Protein AF-A0AAD8EFZ3-F1 (afdb_monomer)

Secondary structure (DSSP, 8-state):
--SSSSSTTHHHHHHHHHHHTTGGGS----------------S-SS----------PPPP--HHHHHHHHHHHTTTT---STTPPP-SS---TT-TTPBTT--TT----HHHHHT-PBP-HHHHHHHHH-HHHHSTT---------SHHHHHHHHHHHHHHT-

InterPro domains:
  IPR002327 Cytochrome c, class IA/ IB [PR00604] (73-80)
  IPR002327 Cytochrome c, class IA/ IB [PR00604] (86-101)
  IPR002327 Cytochrome c, class IA/ IB [PR00604] (102-112)
  IPR002327 Cytochrome c, class IA/ IB [PR00604] (116-132)
  IPR002327 Cytochrome c, class IA/ IB [PR00604] (135-145)
  IPR002327 Cytochrome c, class IA/ IB [PR00604] (152-160)
  IPR002327 Cytochrome c, class IA/ IB [PTHR11961] (57-161)
  IPR009056 Cytochrome c-like domain [PF00034] (63-161)
  IPR009056 Cytochrome c-like domain [PS51007] (61-162)
  IPR036909 Cytochrome c-like domain superfamily [G3DSA:1.10.760.10] (49-161)
  IPR036909 Cytochrome c-like domain superfamily [SSF46626] (60-160)

Solvent-accessible surface area (backbone atoms only — not comparable to full-atom values): 10121 Å² total; per-residue (Å²): 143,82,88,80,75,75,71,69,63,63,62,58,58,63,56,55,63,60,56,68,70,64,69,78,74,80,80,84,81,93,80,81,90,79,88,81,92,74,89,84,94,81,84,85,83,79,82,79,71,78,79,72,80,69,74,86,62,80,60,88,41,48,37,72,60,7,45,55,48,38,58,77,74,39,45,85,30,35,33,35,52,79,92,40,62,62,56,89,34,55,37,36,39,57,39,70,74,34,49,43,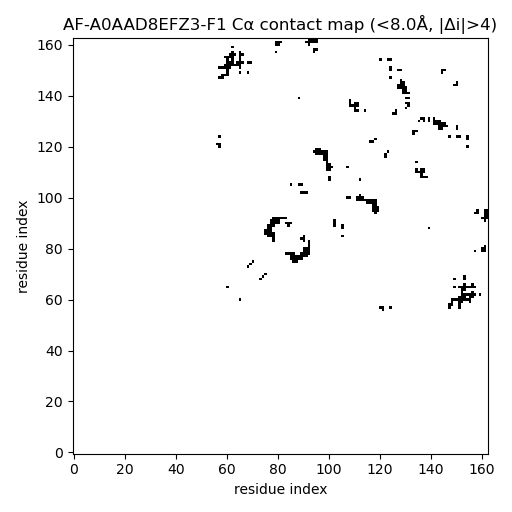60,62,55,84,96,52,92,63,46,69,40,37,44,66,66,63,46,59,34,42,76,65,54,47,49,58,31,46,38,31,41,51,79,68,33,60,70,49,84,72,90,55,84,46,43,83,50,68,61,62,39,21,8,34,47,42,21,48,68,62,54,13,99

Sequence (163 aa):
MEKSIHATSIMFSVYSEKRNLIESTKEFNWKNRRIGVILHIADVFVYGAAFSLTNMGVPDGDAEKGKKLFVQRCSQCHTVEAGGKHKTGPNLHGLIGRKTGQAAGFVYTDANKSKGITWNKDTLFIYLENPKKYIPGTKMIFAGLRKPQERADLIAYLEQATK

Structure (mmCIF, N/CA/C/O backbone):
data_AF-A0AAD8EFZ3-F1
#
_entry.id   AF-A0AAD8EFZ3-F1
#
loop_
_atom_site.group_PDB
_atom_site.id
_atom_site.type_symbol
_atom_site.label_atom_id
_atom_site.label_alt_id
_atom_site.label_comp_id
_atom_site.label_asym_id
_atom_site.label_entity_id
_atom_site.label_seq_id
_atom_site.pdbx_PDB_ins_code
_atom_site.Cartn_x
_atom_site.Cartn_y
_atom_site.Cartn_z
_atom_site.occupancy
_atom_site.B_iso_or_equiv
_atom_site.auth_seq_id
_atom_site.auth_comp_id
_atom_site.auth_asym_id
_atom_site.auth_atom_id
_atom_site.pdbx_PDB_model_num
ATOM 1 N N . MET A 1 1 ? -16.592 17.450 70.521 1.00 52.06 1 MET A N 1
ATOM 2 C CA . MET A 1 1 ? -15.362 16.844 69.965 1.00 52.06 1 MET A CA 1
ATOM 3 C C . MET A 1 1 ? -15.500 15.322 69.989 1.00 52.06 1 MET A C 1
ATOM 5 O O . MET A 1 1 ? -14.857 14.672 70.792 1.00 52.06 1 MET A O 1
ATOM 9 N N . GLU A 1 2 ? -16.373 14.746 69.152 1.00 48.53 2 GLU A N 1
ATOM 10 C CA . GLU A 1 2 ? -16.754 13.320 69.295 1.00 48.53 2 GLU A CA 1
ATOM 11 C C . GLU A 1 2 ? -16.949 12.566 67.967 1.00 48.53 2 GLU A C 1
ATOM 13 O O . GLU A 1 2 ? -17.288 11.390 67.958 1.00 48.53 2 GLU A O 1
ATOM 18 N N . LYS A 1 3 ? -16.700 13.205 66.815 1.00 49.53 3 LYS A N 1
ATOM 19 C CA . LYS A 1 3 ? -16.959 12.601 65.492 1.00 49.53 3 LYS A CA 1
ATOM 20 C C . LYS A 1 3 ? -15.709 12.135 64.735 1.00 49.53 3 LYS A C 1
ATOM 22 O O . LYS A 1 3 ? -15.796 11.885 63.542 1.00 49.53 3 LYS A O 1
ATOM 27 N N . SER A 1 4 ? -14.558 12.003 65.401 1.00 50.66 4 SER A N 1
ATOM 28 C CA . SER A 1 4 ? -13.289 11.677 64.721 1.00 50.66 4 SER A CA 1
ATOM 29 C C . SER A 1 4 ? -12.636 10.354 65.143 1.00 50.66 4 SER A C 1
ATOM 31 O O . SER A 1 4 ? -11.553 10.047 64.658 1.00 50.66 4 SER A O 1
ATOM 33 N N . ILE A 1 5 ? -13.275 9.557 66.010 1.00 51.22 5 ILE A N 1
ATOM 34 C CA . ILE A 1 5 ? -12.670 8.338 66.593 1.00 51.22 5 ILE A CA 1
ATOM 35 C C . ILE A 1 5 ? -13.220 7.026 65.995 1.00 51.22 5 ILE A C 1
ATOM 37 O O . ILE A 1 5 ? -12.712 5.953 66.292 1.00 51.22 5 ILE A O 1
ATOM 41 N N . HIS A 1 6 ? -14.232 7.086 65.120 1.00 49.62 6 HIS A N 1
ATOM 42 C CA . HIS A 1 6 ? -14.873 5.892 64.538 1.00 49.62 6 HIS A CA 1
ATOM 43 C C . HIS A 1 6 ? -14.287 5.434 63.188 1.00 49.62 6 HIS A C 1
ATOM 45 O O . HIS A 1 6 ? -14.580 4.329 62.740 1.00 49.62 6 HIS A O 1
ATOM 51 N N . ALA A 1 7 ? -13.438 6.237 62.538 1.00 50.66 7 ALA A N 1
ATOM 52 C CA . ALA A 1 7 ? -12.903 5.909 61.210 1.00 50.66 7 ALA A CA 1
ATOM 53 C C . ALA A 1 7 ? -11.650 5.006 61.240 1.00 50.66 7 ALA A C 1
ATOM 55 O O . ALA A 1 7 ? -11.304 4.395 60.232 1.00 50.66 7 ALA A O 1
ATOM 56 N N . THR A 1 8 ? -10.974 4.877 62.384 1.00 50.22 8 THR A N 1
ATOM 57 C CA . THR A 1 8 ? -9.701 4.142 62.510 1.00 50.22 8 THR A CA 1
ATOM 58 C C . THR A 1 8 ? -9.856 2.650 62.815 1.00 50.22 8 THR A C 1
ATOM 60 O O . THR A 1 8 ? -8.910 1.898 62.602 1.00 50.22 8 THR A O 1
ATOM 63 N N . SER A 1 9 ? -11.035 2.188 63.246 1.00 52.31 9 SER A N 1
ATOM 64 C CA . SER A 1 9 ? -11.263 0.769 63.586 1.00 52.31 9 SER A CA 1
ATOM 65 C C . SER A 1 9 ? -11.551 -0.111 62.355 1.00 52.31 9 SER A C 1
ATOM 67 O O . SER A 1 9 ? -11.127 -1.263 62.281 1.00 52.31 9 SER A O 1
ATOM 69 N N . ILE A 1 10 ? -12.186 0.447 61.316 1.00 54.53 10 ILE A N 1
ATOM 70 C CA . ILE A 1 10 ? -12.603 -0.317 60.123 1.00 54.53 10 ILE A CA 1
ATOM 71 C C . ILE A 1 10 ? -11.408 -0.650 59.205 1.00 54.53 10 ILE A C 1
ATOM 73 O O . ILE A 1 10 ? -11.379 -1.704 58.572 1.00 54.53 10 ILE A O 1
ATOM 77 N N . MET A 1 11 ? -10.364 0.186 59.189 1.00 54.66 11 MET A N 1
ATOM 78 C CA . MET A 1 11 ? -9.172 -0.044 58.356 1.00 54.66 11 MET A CA 1
ATOM 79 C C . MET A 1 11 ? -8.273 -1.186 58.859 1.00 54.66 11 MET A C 1
ATOM 81 O O . MET A 1 11 ? -7.529 -1.762 58.065 1.00 54.66 11 MET A O 1
ATOM 85 N N . PHE A 1 12 ? -8.351 -1.556 60.142 1.00 51.56 12 PHE A N 1
ATOM 86 C CA . PHE A 1 12 ? -7.516 -2.623 60.709 1.00 51.56 12 PHE A CA 1
ATOM 87 C C . PHE A 1 12 ? -8.058 -4.029 60.390 1.00 51.56 12 PHE A C 1
ATOM 89 O O . PHE A 1 12 ? -7.284 -4.966 60.203 1.00 51.56 12 PHE A O 1
ATOM 96 N N . SER A 1 13 ? -9.380 -4.171 60.231 1.00 51.38 13 SER A N 1
ATOM 97 C CA . SER A 1 13 ? -10.020 -5.449 59.880 1.00 51.38 13 SER A CA 1
ATOM 98 C C . SER A 1 13 ? -9.779 -5.841 58.414 1.00 51.38 13 SER A C 1
ATOM 100 O O . SER A 1 13 ? -9.414 -6.981 58.135 1.00 51.38 13 SER A O 1
ATOM 102 N N . VAL A 1 14 ? -9.834 -4.882 57.480 1.00 54.84 14 VAL A N 1
ATOM 103 C CA . VAL A 1 14 ? -9.613 -5.146 56.041 1.00 54.84 14 VAL A CA 1
ATOM 104 C C . VAL A 1 14 ? -8.147 -5.490 55.719 1.00 54.84 14 VAL A C 1
ATOM 106 O O . VAL A 1 14 ? -7.870 -6.216 54.762 1.00 54.84 14 VAL A O 1
ATOM 109 N N . TYR A 1 15 ? -7.187 -5.005 56.515 1.00 44.06 15 TYR A N 1
ATOM 110 C CA . TYR A 1 15 ? -5.758 -5.277 56.297 1.00 44.06 15 TYR A CA 1
ATOM 111 C C . TYR A 1 15 ? -5.325 -6.676 56.780 1.00 44.06 15 TYR A C 1
ATOM 113 O O . TYR A 1 15 ? -4.371 -7.244 56.248 1.00 44.06 15 TYR A O 1
ATOM 121 N N . SER A 1 16 ? -6.039 -7.254 57.752 1.00 50.00 16 SER A N 1
ATOM 122 C CA . SER A 1 16 ? -5.773 -8.604 58.271 1.00 50.00 16 SER A CA 1
ATOM 123 C C . SER A 1 16 ? -6.179 -9.697 57.270 1.00 50.00 16 SER A C 1
ATOM 125 O O . SER A 1 16 ? -5.400 -10.609 56.994 1.00 50.00 16 SER A O 1
ATOM 127 N N . GLU A 1 17 ? -7.338 -9.543 56.619 1.00 46.38 17 GLU A N 1
ATOM 128 C CA . GLU A 1 17 ? -7.866 -10.499 55.630 1.00 46.38 17 GLU A CA 1
ATOM 129 C C . GLU A 1 17 ? -6.943 -10.645 54.400 1.00 46.38 17 GLU A C 1
ATOM 131 O O . GLU A 1 17 ? -6.728 -11.740 53.881 1.00 46.38 17 GLU A O 1
ATOM 136 N N . LYS A 1 18 ? -6.326 -9.540 53.949 1.00 50.44 18 LYS A N 1
ATOM 137 C CA . LYS A 1 18 ? -5.457 -9.536 52.758 1.00 50.44 18 LYS A CA 1
ATOM 138 C C . LYS A 1 18 ? -4.074 -10.150 52.984 1.00 50.44 18 LYS A C 1
ATOM 140 O O . LYS A 1 18 ? -3.430 -10.519 52.003 1.00 50.44 18 LYS A O 1
ATOM 145 N N . ARG A 1 19 ? -3.606 -10.291 54.232 1.00 49.53 19 ARG A N 1
ATOM 146 C CA . 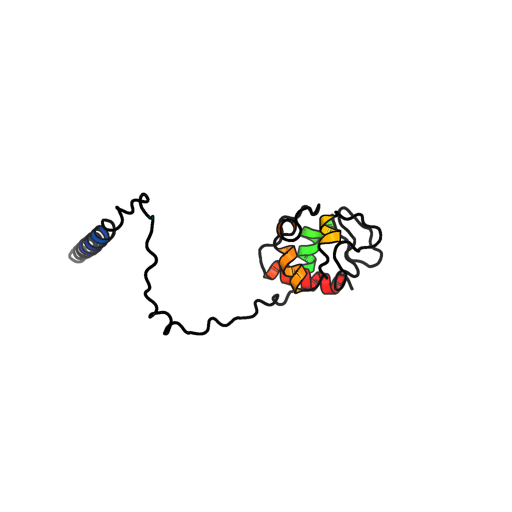ARG A 1 19 ? -2.324 -10.965 54.512 1.00 49.53 19 ARG A CA 1
ATOM 147 C C . ARG A 1 19 ? -2.421 -12.489 54.459 1.00 49.53 19 ARG A C 1
ATOM 149 O O . ARG A 1 19 ? -1.455 -13.114 54.037 1.00 49.53 19 ARG A O 1
ATOM 156 N N . ASN A 1 20 ? -3.584 -13.071 54.751 1.00 47.22 20 ASN A N 1
ATOM 157 C CA . ASN A 1 20 ? -3.770 -14.527 54.693 1.00 47.22 20 ASN A CA 1
ATOM 158 C C . ASN A 1 20 ? -3.835 -15.089 53.259 1.00 47.22 20 ASN A C 1
ATOM 160 O O . ASN A 1 20 ? -3.570 -16.268 53.052 1.00 47.22 20 ASN A O 1
ATOM 164 N N . LEU A 1 21 ? -4.120 -14.258 52.251 1.00 47.47 21 LEU A N 1
ATOM 165 C CA . LEU A 1 21 ? -4.163 -14.685 50.843 1.00 47.47 21 LEU A CA 1
ATOM 166 C C . LEU A 1 21 ? -2.799 -14.631 50.128 1.00 47.47 21 LEU A C 1
ATOM 168 O O . LEU A 1 21 ? -2.655 -15.204 49.053 1.00 47.47 21 LEU A O 1
ATOM 172 N N . ILE A 1 22 ? -1.793 -13.962 50.703 1.00 49.28 22 ILE A N 1
ATOM 173 C CA . ILE A 1 22 ? -0.469 -13.783 50.071 1.00 49.28 22 ILE A CA 1
ATOM 174 C C . ILE A 1 22 ? 0.523 -14.886 50.492 1.00 49.28 22 ILE A C 1
ATOM 176 O O . ILE A 1 22 ? 1.519 -15.117 49.804 1.00 49.28 22 ILE A O 1
ATOM 180 N N . GLU A 1 23 ? 0.249 -15.628 51.569 1.00 46.16 23 GLU A N 1
ATOM 181 C CA . GLU A 1 23 ? 1.121 -16.728 52.013 1.00 46.16 23 GLU A CA 1
ATOM 182 C C . GLU A 1 23 ? 0.833 -18.084 51.346 1.00 46.16 23 GLU A C 1
ATOM 184 O O . GLU A 1 23 ? 1.673 -18.976 51.426 1.00 46.16 23 GLU A O 1
ATOM 189 N N . SER A 1 24 ? -0.262 -18.249 50.589 1.00 46.66 24 SER A N 1
ATOM 190 C CA . SER A 1 24 ? -0.586 -19.546 49.962 1.00 46.66 24 SER A CA 1
ATOM 191 C C . SER A 1 24 ? 0.054 -19.791 48.582 1.00 46.66 24 SER A C 1
ATOM 193 O O . SER A 1 24 ? -0.170 -20.849 47.994 1.00 46.66 24 SER A O 1
ATOM 195 N N . THR A 1 25 ? 0.839 -18.857 48.031 1.00 49.19 25 THR A N 1
ATOM 196 C CA . THR A 1 25 ? 1.406 -18.984 46.668 1.00 49.19 25 THR A CA 1
ATOM 197 C C . THR A 1 25 ? 2.933 -19.081 46.622 1.00 49.19 25 THR A C 1
ATOM 199 O O . THR A 1 25 ? 3.528 -18.843 45.572 1.00 49.19 25 THR A O 1
ATOM 202 N N . LYS A 1 26 ? 3.599 -19.415 47.736 1.00 50.25 26 LYS A N 1
ATOM 203 C CA . LYS A 1 26 ? 5.072 -19.434 47.818 1.00 50.25 26 LYS A CA 1
ATOM 204 C C . LYS A 1 26 ? 5.757 -20.793 47.686 1.00 50.25 26 LYS A C 1
ATOM 206 O O . LYS A 1 26 ? 6.952 -20.848 47.928 1.00 50.25 26 LYS A O 1
ATOM 211 N N . GLU A 1 27 ? 5.098 -21.840 47.193 1.00 49.50 27 GLU A N 1
ATOM 212 C CA . GLU A 1 27 ? 5.810 -23.060 46.778 1.00 49.50 27 GLU A CA 1
ATOM 213 C C . GLU A 1 27 ? 5.279 -23.627 45.457 1.00 49.50 27 GLU A C 1
ATOM 215 O O . GLU A 1 27 ? 4.473 -24.551 45.422 1.00 49.50 27 GLU A O 1
ATOM 220 N N . PHE A 1 28 ? 5.768 -23.094 44.334 1.00 43.34 28 PHE A N 1
ATOM 221 C CA . PHE A 1 28 ? 5.685 -23.783 43.045 1.00 43.34 28 PHE A CA 1
ATOM 222 C C . PHE A 1 28 ? 7.099 -24.108 42.554 1.00 43.34 28 PHE A C 1
ATOM 224 O O . PHE A 1 28 ? 7.744 -23.343 41.839 1.00 43.34 28 PHE A O 1
ATOM 231 N N . ASN A 1 29 ? 7.602 -25.251 43.020 1.00 45.78 29 ASN A N 1
ATOM 232 C CA . ASN A 1 29 ? 8.909 -25.808 42.693 1.00 45.78 29 ASN A CA 1
ATOM 233 C C . ASN A 1 29 ? 8.856 -26.530 41.329 1.00 45.78 29 ASN A C 1
ATOM 235 O O . ASN A 1 29 ? 8.140 -27.514 41.150 1.00 45.78 29 ASN A O 1
ATOM 239 N N . TRP A 1 30 ? 9.622 -26.037 40.354 1.00 48.53 30 TRP A N 1
ATOM 240 C CA . TRP A 1 30 ? 9.581 -26.441 38.941 1.00 48.53 30 TRP A CA 1
ATOM 241 C C . TRP A 1 30 ? 10.483 -27.648 38.600 1.00 48.53 30 TRP A C 1
ATOM 243 O O . TRP A 1 30 ? 11.066 -27.693 37.519 1.00 48.53 30 TRP A O 1
ATOM 253 N N . LYS A 1 31 ? 10.665 -28.619 39.511 1.00 46.47 31 LYS A N 1
ATOM 254 C CA . LYS A 1 31 ? 11.690 -29.674 39.338 1.00 46.47 31 LYS A CA 1
ATOM 255 C C . LYS A 1 31 ? 11.246 -31.100 39.023 1.00 46.47 31 LYS A C 1
ATOM 257 O O . LYS A 1 31 ? 12.133 -31.896 38.767 1.00 46.47 31 LYS A O 1
ATOM 262 N N . ASN A 1 32 ? 9.963 -31.455 38.937 1.00 51.28 32 ASN A N 1
ATOM 263 C CA . ASN A 1 32 ? 9.590 -32.829 38.549 1.00 51.28 32 ASN A CA 1
ATOM 264 C C . ASN A 1 32 ? 8.236 -32.908 37.827 1.00 51.28 32 ASN A C 1
ATOM 266 O O . ASN A 1 32 ? 7.194 -33.022 38.464 1.00 51.28 32 ASN A O 1
ATOM 270 N N . ARG A 1 33 ? 8.244 -32.938 36.488 1.00 48.16 33 ARG A N 1
ATOM 271 C CA . ARG A 1 33 ? 7.149 -33.534 35.699 1.00 48.16 33 ARG A CA 1
ATOM 272 C C . ARG A 1 33 ? 7.718 -34.397 34.582 1.00 48.16 33 ARG A C 1
ATOM 274 O O . ARG A 1 33 ? 7.857 -33.980 33.437 1.00 48.16 33 ARG A O 1
ATOM 281 N N . ARG A 1 34 ? 8.034 -35.635 34.951 1.00 51.91 34 ARG A N 1
ATOM 282 C CA . ARG A 1 34 ? 7.989 -36.784 34.052 1.00 51.91 34 ARG A CA 1
ATOM 283 C C . ARG A 1 34 ? 6.709 -37.554 34.379 1.00 51.91 34 ARG A C 1
ATOM 285 O O . ARG A 1 34 ? 6.505 -37.890 35.536 1.00 51.91 34 ARG A O 1
ATOM 292 N N . ILE A 1 35 ? 5.947 -37.862 33.326 1.00 50.56 35 ILE A N 1
ATOM 293 C CA . ILE A 1 35 ? 4.940 -38.932 33.231 1.00 50.56 35 ILE A CA 1
ATOM 294 C C . ILE A 1 35 ? 3.606 -38.653 33.948 1.00 50.56 35 ILE A C 1
AT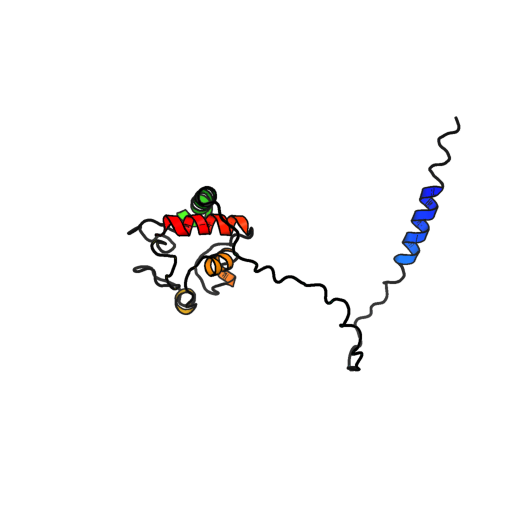OM 296 O O . ILE A 1 35 ? 3.563 -38.394 35.143 1.00 50.56 35 ILE A O 1
ATOM 300 N N . GLY A 1 36 ? 2.500 -38.766 33.200 1.00 37.62 36 GLY A N 1
ATOM 301 C CA . GLY A 1 36 ? 1.155 -38.850 33.777 1.00 37.62 36 GLY A CA 1
ATOM 302 C C . GLY A 1 36 ? 0.037 -38.282 32.906 1.00 37.62 36 GLY A C 1
ATOM 303 O O . GLY A 1 36 ? -0.615 -37.324 33.300 1.00 37.62 36 GLY A O 1
ATOM 304 N N . VAL A 1 37 ? -0.189 -38.866 31.727 1.00 50.56 37 VAL A N 1
ATOM 305 C CA . VAL A 1 37 ? -1.468 -38.753 31.007 1.00 50.56 37 VAL A CA 1
ATOM 306 C C . VAL A 1 37 ? -2.465 -39.660 31.722 1.00 50.56 37 VAL A C 1
ATOM 308 O O . VAL A 1 37 ? -2.315 -40.871 31.621 1.00 50.56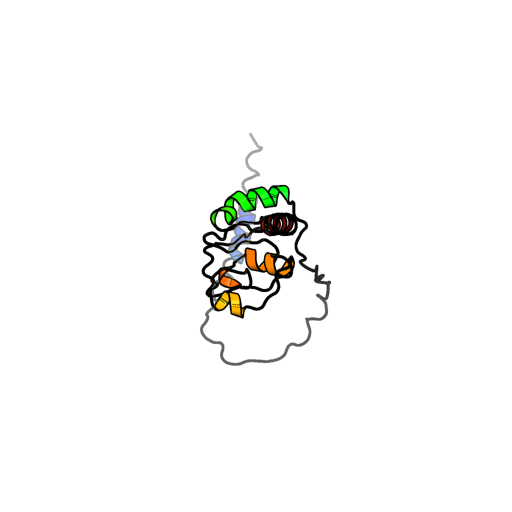 37 VAL A O 1
ATOM 311 N N . ILE A 1 38 ? -3.466 -39.109 32.415 1.00 51.91 38 ILE A N 1
ATOM 312 C CA . ILE A 1 38 ? -4.703 -39.829 32.759 1.00 51.91 38 ILE A CA 1
ATOM 313 C C . ILE A 1 38 ? -5.879 -38.853 32.643 1.00 51.91 38 ILE A C 1
ATOM 315 O O . ILE A 1 38 ? -5.965 -37.865 33.366 1.00 51.91 38 ILE A O 1
ATOM 319 N N . LEU A 1 39 ? -6.736 -39.165 31.667 1.00 47.53 39 LEU A N 1
ATOM 320 C CA . LEU A 1 39 ? -8.150 -38.828 31.517 1.00 47.53 39 LEU A CA 1
ATOM 321 C C . LEU A 1 39 ? -8.792 -38.070 32.686 1.00 47.53 39 LEU A C 1
ATOM 323 O O . LEU A 1 39 ? -8.896 -38.644 33.760 1.00 47.53 39 LEU A O 1
ATOM 327 N N . HIS A 1 40 ? -9.374 -36.899 32.409 1.00 41.16 40 HIS A N 1
ATOM 328 C CA . HIS A 1 40 ? -10.718 -36.515 32.872 1.00 41.16 40 HIS A CA 1
ATOM 329 C C . HIS A 1 40 ? -11.417 -35.799 31.704 1.00 41.16 40 HIS A C 1
ATOM 331 O O . HIS A 1 40 ? -11.225 -34.616 31.441 1.00 41.16 40 HIS A O 1
ATOM 337 N N . ILE A 1 41 ? -12.166 -36.589 30.940 1.00 57.06 41 ILE A N 1
ATOM 338 C CA . ILE A 1 41 ? -13.016 -36.197 29.814 1.00 57.06 41 ILE A CA 1
ATOM 339 C C . ILE A 1 41 ? -14.449 -36.004 30.315 1.00 57.06 41 ILE A C 1
ATOM 341 O O . ILE A 1 41 ? -15.294 -36.846 30.054 1.00 57.06 41 ILE A O 1
ATOM 345 N N . ALA A 1 42 ? -14.732 -34.943 31.065 1.00 46.22 42 ALA A N 1
ATOM 346 C CA . ALA A 1 42 ? -16.110 -34.514 31.334 1.00 46.22 42 ALA A CA 1
ATOM 347 C C . ALA A 1 42 ? -16.114 -33.170 32.071 1.00 46.22 42 ALA A C 1
ATOM 349 O O . ALA A 1 42 ? -16.353 -33.167 33.260 1.00 46.22 42 ALA A O 1
ATOM 350 N N . ASP A 1 43 ? -15.805 -32.060 31.388 1.00 48.34 43 ASP A N 1
ATOM 351 C CA . ASP A 1 43 ? -16.153 -30.689 31.839 1.00 48.34 43 ASP A CA 1
ATOM 352 C C . ASP A 1 43 ? -16.038 -29.643 30.700 1.00 48.34 43 ASP A C 1
ATOM 354 O O . ASP A 1 43 ? -15.836 -28.452 30.920 1.00 48.34 43 ASP A O 1
ATOM 358 N N . VAL A 1 44 ? -16.182 -30.064 29.435 1.00 50.09 44 VAL A N 1
ATOM 359 C CA . VAL A 1 44 ? -16.127 -29.166 28.253 1.00 50.09 44 VAL A CA 1
ATOM 360 C C . VAL A 1 44 ? -17.517 -28.968 27.620 1.00 50.09 44 VAL A C 1
ATOM 362 O O . VAL A 1 44 ? -17.637 -28.521 26.488 1.00 50.09 44 VAL A O 1
ATOM 365 N N . PHE A 1 45 ? -18.603 -29.276 28.338 1.00 52.75 45 PHE A N 1
ATOM 366 C CA . PHE A 1 45 ? -19.959 -29.276 27.764 1.00 52.75 45 PHE A CA 1
ATOM 367 C C . PHE A 1 45 ? -20.888 -28.123 28.190 1.00 52.75 45 PHE A C 1
ATOM 369 O O . PHE A 1 45 ? -22.046 -28.131 27.789 1.00 52.75 45 PHE A O 1
ATOM 376 N N . VAL A 1 46 ? -20.425 -27.100 28.929 1.00 50.25 46 VAL A N 1
ATOM 377 C CA . VAL A 1 46 ? -21.313 -25.990 29.378 1.00 50.25 46 VAL A CA 1
ATOM 378 C C . VAL A 1 46 ? -20.776 -24.566 29.124 1.00 50.25 46 VAL A C 1
ATOM 380 O O . VAL A 1 46 ? -21.518 -23.602 29.265 1.00 50.25 46 VAL A O 1
ATOM 383 N N . TYR A 1 47 ? -19.561 -24.385 28.591 1.00 55.72 47 TYR A N 1
ATOM 384 C CA . TYR A 1 47 ? -19.104 -23.079 28.062 1.00 55.72 47 TYR A CA 1
ATOM 385 C C . TYR A 1 47 ? -19.260 -22.976 26.534 1.00 55.72 47 TYR A C 1
ATOM 387 O O . TYR A 1 47 ? -18.410 -22.440 25.831 1.00 55.72 47 TYR A O 1
ATOM 395 N N . GLY A 1 48 ? -20.374 -23.490 26.008 1.00 51.34 48 GLY A N 1
ATOM 396 C CA . GLY A 1 48 ? -20.789 -23.370 24.605 1.00 51.34 48 GLY A CA 1
ATOM 397 C C . GLY A 1 48 ? -21.485 -22.043 24.280 1.00 51.34 48 GLY A C 1
ATOM 398 O O . GLY A 1 48 ? -22.413 -22.022 23.477 1.00 51.34 48 GLY A O 1
ATOM 399 N N . ALA A 1 49 ? -21.081 -20.937 24.909 1.00 54.50 49 ALA A N 1
ATOM 400 C CA . ALA A 1 49 ? -21.561 -19.611 24.542 1.00 54.50 49 ALA A CA 1
ATOM 401 C C . ALA A 1 49 ? -20.703 -19.085 23.388 1.00 54.50 49 ALA A C 1
ATOM 403 O O . ALA A 1 49 ? -19.613 -18.564 23.604 1.00 54.50 49 ALA A O 1
ATOM 404 N N . ALA A 1 50 ? -21.202 -19.303 22.169 1.00 58.78 50 ALA A N 1
ATOM 405 C CA . ALA A 1 50 ? -20.952 -18.525 20.960 1.00 58.78 50 ALA A CA 1
ATOM 406 C C . ALA A 1 50 ? -19.797 -17.509 21.063 1.00 58.78 50 ALA A C 1
ATOM 408 O O . ALA A 1 50 ? -20.013 -16.307 21.233 1.00 58.78 50 ALA A O 1
ATOM 409 N N . PHE A 1 51 ? -18.558 -17.977 20.884 1.00 56.09 51 PHE A N 1
ATOM 410 C CA . PHE A 1 51 ? -17.506 -17.102 20.384 1.00 56.09 51 PHE A CA 1
ATOM 411 C C . PHE A 1 51 ? -17.884 -16.815 18.931 1.00 56.09 51 PHE A C 1
ATOM 413 O O . PHE A 1 51 ? -17.513 -17.561 18.025 1.00 56.09 51 PHE A O 1
ATOM 420 N N . SER A 1 52 ? -18.744 -15.811 18.726 1.00 50.53 52 SER A N 1
ATOM 421 C CA . SER A 1 52 ? -19.054 -15.297 17.400 1.00 50.53 52 SER A CA 1
ATOM 422 C C . SER A 1 52 ? -17.728 -15.078 16.692 1.00 50.53 52 SER A C 1
ATOM 424 O O . SER A 1 52 ? -16.937 -14.225 17.095 1.00 50.53 52 SER A O 1
ATOM 426 N N . LEU A 1 53 ? -17.487 -15.867 15.646 1.00 55.69 53 LEU A N 1
ATOM 427 C CA . LEU A 1 53 ? -16.516 -15.569 14.607 1.00 55.69 53 LEU A CA 1
ATOM 428 C C . LEU A 1 53 ? -17.014 -14.295 13.915 1.00 55.69 53 LEU A C 1
ATOM 430 O O . LEU A 1 53 ? -17.558 -14.341 12.814 1.00 55.69 53 LEU A O 1
ATOM 434 N N . THR A 1 54 ? -16.905 -13.144 14.581 1.00 55.41 54 THR A N 1
ATOM 435 C CA . THR A 1 54 ? -16.954 -11.866 13.893 1.00 55.41 54 THR A CA 1
ATOM 436 C C . THR A 1 54 ? -15.770 -11.904 12.951 1.00 55.41 54 THR A C 1
ATOM 438 O O . THR A 1 54 ? -14.610 -11.840 13.353 1.00 55.41 54 THR A O 1
ATOM 441 N N . ASN A 1 55 ? -16.084 -12.129 11.680 1.00 56.84 55 ASN A N 1
ATOM 442 C CA . ASN A 1 55 ? -15.177 -11.952 10.571 1.00 56.84 55 ASN A CA 1
ATOM 443 C C . ASN A 1 55 ? -14.470 -10.610 10.814 1.00 56.84 55 ASN A C 1
ATOM 445 O O . ASN A 1 55 ? -15.118 -9.565 10.736 1.00 56.84 55 ASN A O 1
ATOM 449 N N . MET A 1 56 ? -13.191 -10.630 11.214 1.00 61.03 56 MET A N 1
ATOM 450 C CA . MET A 1 56 ? -12.373 -9.424 11.380 1.00 61.03 56 MET A CA 1
ATOM 451 C C . MET A 1 56 ? -12.078 -8.876 9.983 1.00 61.03 56 MET A C 1
ATOM 453 O O . MET A 1 56 ? -10.953 -8.938 9.494 1.00 61.03 56 MET A O 1
ATOM 457 N N . GLY A 1 57 ? -13.127 -8.422 9.302 1.00 79.50 57 GLY A N 1
ATOM 458 C CA . GLY A 1 57 ? -13.031 -7.754 8.024 1.00 79.50 57 GLY A CA 1
ATOM 459 C C . GLY A 1 57 ? -12.247 -6.464 8.195 1.00 79.50 57 GLY A C 1
ATOM 460 O O . GLY A 1 57 ? -12.210 -5.868 9.276 1.00 79.50 57 GLY A O 1
ATOM 461 N N . VAL A 1 58 ? -11.599 -6.032 7.119 1.00 88.69 58 VAL A N 1
ATOM 462 C CA . VAL A 1 58 ? -10.926 -4.736 7.106 1.00 88.69 58 VAL A CA 1
ATOM 463 C C . VAL A 1 58 ? -11.971 -3.649 7.377 1.00 88.69 58 VAL A C 1
ATOM 465 O O . VAL A 1 58 ? -12.921 -3.561 6.588 1.00 88.69 58 VAL A O 1
ATOM 468 N N . PRO A 1 59 ? -11.803 -2.825 8.433 1.00 93.56 59 PRO A N 1
ATOM 469 C CA . PRO A 1 59 ? -12.716 -1.728 8.730 1.00 93.56 59 PRO A CA 1
ATOM 470 C C . PRO A 1 59 ? -12.906 -0.806 7.525 1.00 93.56 59 PRO A C 1
ATOM 472 O O . PRO A 1 59 ? -12.076 -0.768 6.608 1.00 93.56 59 PRO A O 1
ATOM 475 N N . ASP A 1 60 ? -13.986 -0.038 7.529 1.00 94.69 60 ASP A N 1
ATOM 476 C CA . ASP A 1 60 ? -14.147 1.022 6.542 1.00 94.69 60 ASP A CA 1
ATOM 477 C C . ASP A 1 60 ? -13.124 2.131 6.793 1.00 94.69 60 ASP A C 1
ATOM 479 O O . ASP A 1 60 ? -12.820 2.485 7.936 1.00 94.69 60 ASP A O 1
ATOM 483 N N . GLY A 1 61 ? -12.540 2.626 5.705 1.00 97.19 61 GLY A N 1
ATOM 484 C CA . GLY A 1 61 ? -11.467 3.610 5.730 1.00 97.19 61 GLY A CA 1
ATOM 485 C C . GLY A 1 61 ? -11.913 4.969 5.206 1.00 97.19 61 GLY A C 1
ATOM 486 O O . GLY A 1 61 ? -12.761 5.066 4.321 1.00 97.19 61 GLY A O 1
ATOM 487 N N . ASP A 1 62 ? -11.289 6.019 5.722 1.00 98.12 62 ASP A N 1
ATOM 488 C CA . ASP A 1 62 ? -11.419 7.397 5.252 1.00 98.12 62 ASP A CA 1
ATOM 489 C C . ASP A 1 62 ? -10.254 7.731 4.304 1.00 98.12 62 ASP A C 1
ATOM 491 O O . ASP A 1 62 ? -9.096 7.841 4.722 1.00 98.12 62 ASP A O 1
ATOM 495 N N . ALA A 1 63 ? -10.554 7.899 3.014 1.00 98.06 63 ALA A N 1
ATOM 496 C CA . ALA A 1 63 ? -9.543 8.144 1.988 1.00 98.06 63 ALA A CA 1
ATOM 497 C C . ALA A 1 63 ? -8.812 9.491 2.152 1.00 98.06 63 ALA A C 1
ATOM 499 O O . ALA A 1 63 ? -7.638 9.592 1.792 1.00 98.06 63 ALA A O 1
ATOM 500 N N . GLU A 1 64 ? -9.436 10.513 2.745 1.00 98.19 64 GLU A N 1
ATOM 501 C CA . GLU A 1 64 ? -8.780 11.806 2.979 1.00 98.19 64 GLU A CA 1
ATOM 502 C C . GLU A 1 64 ? -7.762 11.714 4.122 1.00 98.19 64 GLU A C 1
ATOM 504 O O . GLU A 1 64 ? -6.653 12.261 4.041 1.00 98.19 64 GLU A O 1
ATOM 509 N N . LYS A 1 65 ? -8.083 10.956 5.178 1.00 98.44 65 LYS A N 1
ATOM 510 C CA . LYS A 1 65 ? -7.095 10.594 6.212 1.00 98.44 65 LYS A CA 1
ATOM 511 C C . LYS A 1 65 ? -6.005 9.691 5.640 1.00 98.44 65 LYS A C 1
ATOM 513 O O . LYS A 1 65 ? -4.821 9.926 5.902 1.00 98.44 65 LYS A O 1
ATOM 518 N N . GLY A 1 66 ? -6.384 8.729 4.803 1.00 98.50 66 GLY A N 1
ATOM 519 C CA . GLY A 1 66 ? -5.469 7.841 4.091 1.00 98.50 66 GLY A CA 1
ATOM 520 C C . GLY A 1 66 ? -4.456 8.588 3.232 1.00 98.50 66 GLY A C 1
ATOM 521 O O . GLY A 1 66 ? -3.262 8.295 3.289 1.00 98.50 66 GLY A O 1
ATOM 522 N N . LYS A 1 67 ? -4.900 9.620 2.511 1.00 98.56 67 LYS A N 1
ATOM 523 C CA . LYS A 1 67 ? -4.043 10.500 1.707 1.00 98.56 67 LYS A CA 1
ATOM 524 C C . LYS A 1 67 ? -2.996 11.206 2.562 1.00 98.56 67 LYS A C 1
ATOM 526 O O . LYS A 1 67 ? -1.812 11.194 2.223 1.00 98.56 67 LYS A O 1
ATOM 531 N N . LYS A 1 68 ? -3.401 11.783 3.699 1.00 98.44 68 LYS A N 1
ATOM 532 C CA . LYS A 1 68 ? -2.463 12.416 4.648 1.00 98.44 68 LYS A CA 1
ATOM 533 C C . LYS A 1 68 ? -1.430 11.406 5.147 1.00 98.44 68 LY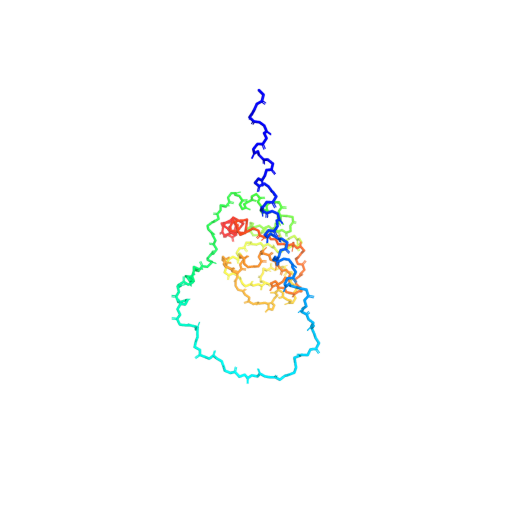S A C 1
ATOM 535 O O . LYS A 1 68 ? -0.237 11.711 5.181 1.00 98.44 68 LYS A O 1
ATOM 540 N N . LEU A 1 69 ? -1.871 10.192 5.472 1.00 98.31 69 LEU A N 1
ATOM 541 C CA . LEU A 1 69 ? -0.987 9.126 5.930 1.00 98.31 69 LEU A CA 1
ATOM 542 C C . LEU A 1 69 ? -0.019 8.663 4.831 1.00 98.31 69 LEU A C 1
ATOM 544 O O . LEU A 1 69 ? 1.170 8.490 5.100 1.00 98.31 69 LEU A O 1
ATOM 548 N N . PHE A 1 70 ? -0.488 8.540 3.588 1.00 98.56 70 PHE A N 1
ATOM 549 C CA . PHE A 1 70 ? 0.355 8.223 2.437 1.00 98.56 70 PHE A CA 1
ATOM 550 C C . PHE A 1 70 ? 1.447 9.276 2.241 1.00 98.56 70 PHE A C 1
ATOM 552 O O . PHE A 1 70 ? 2.619 8.924 2.091 1.00 98.56 70 PHE A O 1
ATOM 559 N N . VAL A 1 71 ? 1.097 10.565 2.298 1.00 98.06 71 VAL A N 1
ATOM 560 C CA . VAL A 1 71 ? 2.076 11.656 2.185 1.00 98.06 71 VAL A CA 1
ATOM 561 C C . VAL A 1 71 ? 3.151 11.523 3.263 1.00 98.06 71 VAL A C 1
ATOM 563 O O . VAL A 1 71 ? 4.338 11.562 2.947 1.00 98.06 71 VAL A O 1
ATOM 566 N N . GLN A 1 72 ? 2.753 11.267 4.508 1.00 97.81 72 GLN A N 1
ATOM 567 C CA . GLN A 1 72 ? 3.675 11.182 5.642 1.00 97.81 72 GLN A CA 1
ATOM 568 C C . GLN A 1 72 ? 4.545 9.919 5.651 1.00 97.81 72 GLN A C 1
ATOM 570 O O . GLN A 1 72 ? 5.665 9.954 6.156 1.00 97.81 72 GLN A O 1
ATOM 575 N N . ARG A 1 73 ? 4.027 8.782 5.171 1.00 97.75 73 ARG A N 1
ATOM 576 C CA . ARG A 1 73 ? 4.643 7.461 5.406 1.00 97.75 73 ARG A CA 1
ATOM 577 C C . ARG A 1 73 ? 5.122 6.748 4.147 1.00 97.75 73 ARG A C 1
ATOM 579 O O . ARG A 1 73 ? 5.967 5.863 4.252 1.00 97.75 73 ARG A O 1
ATOM 586 N N . CYS A 1 74 ? 4.593 7.101 2.978 1.00 98.00 74 CYS A N 1
ATOM 587 C CA . CYS A 1 74 ? 4.755 6.315 1.753 1.00 98.00 74 CYS A CA 1
ATOM 588 C C . CYS A 1 74 ? 5.287 7.148 0.580 1.00 98.00 74 CYS A C 1
ATOM 590 O O . CYS A 1 74 ? 6.054 6.633 -0.235 1.00 98.00 74 CYS A O 1
ATOM 592 N N . SER A 1 75 ? 4.925 8.432 0.501 1.00 97.50 75 SER A N 1
ATOM 593 C CA . SER A 1 75 ? 5.191 9.276 -0.673 1.00 97.50 75 SER A CA 1
ATOM 594 C C . SER A 1 75 ? 6.676 9.508 -0.966 1.00 97.50 75 SER A C 1
ATOM 596 O O . SER A 1 75 ? 7.052 9.735 -2.118 1.00 97.50 75 SER A O 1
ATOM 598 N N . GLN A 1 76 ? 7.542 9.390 0.045 1.00 97.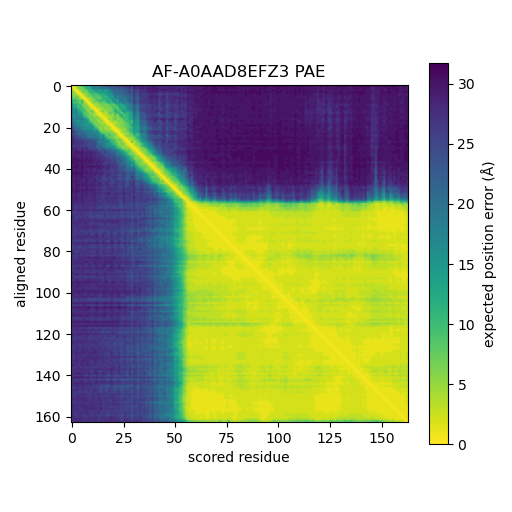31 76 GLN A N 1
ATOM 599 C CA . GLN A 1 76 ? 8.993 9.456 -0.134 1.00 97.31 76 GLN A CA 1
ATOM 600 C C . GLN A 1 76 ? 9.508 8.333 -1.048 1.00 97.31 76 GLN A C 1
ATOM 602 O O . GLN A 1 76 ? 10.425 8.545 -1.839 1.00 97.31 76 GLN A O 1
ATOM 607 N N . CYS A 1 77 ? 8.891 7.153 -0.973 1.00 98.19 77 CYS A N 1
ATOM 608 C CA . CYS A 1 77 ? 9.333 5.953 -1.681 1.00 98.19 77 CYS A CA 1
ATOM 609 C C . CYS A 1 77 ? 8.417 5.567 -2.844 1.00 98.19 77 CYS A C 1
ATOM 611 O O . CYS A 1 77 ? 8.844 4.800 -3.700 1.00 98.19 77 CYS A O 1
ATOM 613 N N . HIS A 1 78 ? 7.187 6.073 -2.891 1.00 98.44 78 HIS A N 1
ATOM 614 C CA . HIS A 1 78 ? 6.183 5.638 -3.857 1.00 98.44 78 HIS A CA 1
ATOM 615 C C . HIS A 1 78 ? 5.498 6.808 -4.562 1.00 98.44 78 HIS A C 1
ATOM 617 O O . HIS A 1 78 ? 5.353 7.904 -4.020 1.00 98.44 78 HIS A O 1
ATOM 623 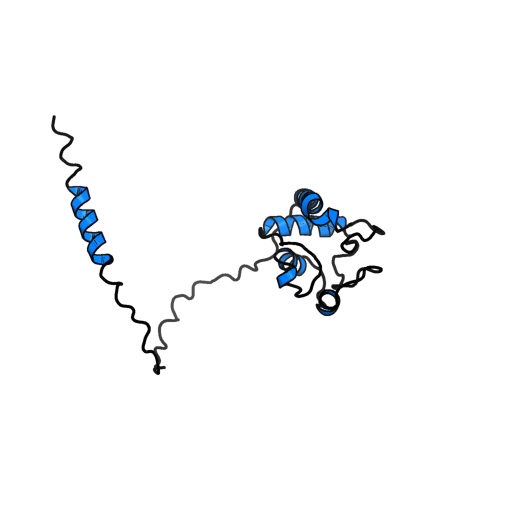N N . THR A 1 79 ? 5.053 6.535 -5.782 1.00 98.06 79 THR A N 1
ATOM 624 C CA . THR A 1 79 ? 4.122 7.354 -6.566 1.00 98.06 79 THR A CA 1
ATOM 625 C C . THR A 1 79 ? 2.873 6.519 -6.851 1.00 98.06 79 THR A C 1
ATOM 627 O O . THR A 1 79 ? 2.953 5.290 -6.826 1.00 98.06 79 THR A O 1
ATOM 630 N N . VAL A 1 80 ? 1.728 7.166 -7.077 1.00 98.00 80 VAL A N 1
ATOM 631 C CA . VAL A 1 80 ? 0.434 6.489 -7.317 1.00 98.00 80 VAL A CA 1
ATOM 632 C C . VAL A 1 80 ? -0.145 6.771 -8.702 1.00 98.00 80 VAL A C 1
ATOM 634 O O . VAL A 1 80 ? -0.873 5.938 -9.220 1.00 98.00 80 VAL A O 1
ATOM 637 N N . GLU A 1 81 ? 0.256 7.881 -9.325 1.00 96.31 81 GLU A N 1
ATOM 638 C CA . GLU A 1 81 ? -0.232 8.299 -10.641 1.00 96.31 81 GLU A CA 1
ATOM 639 C C . GLU A 1 81 ? 0.179 7.336 -11.763 1.00 96.31 81 GLU A C 1
ATOM 641 O O . GLU A 1 81 ? 1.284 6.769 -11.746 1.00 96.31 81 GLU A O 1
ATOM 646 N N . ALA A 1 82 ? -0.683 7.222 -12.775 1.00 95.56 82 ALA A N 1
ATOM 647 C CA . ALA A 1 82 ? -0.406 6.489 -14.004 1.00 95.56 82 ALA A CA 1
ATOM 648 C C . ALA A 1 82 ? 0.854 7.029 -14.699 1.00 95.56 82 ALA A C 1
ATOM 650 O O . ALA A 1 82 ? 1.041 8.236 -14.843 1.00 95.56 82 ALA A O 1
ATOM 651 N N . GLY A 1 83 ? 1.760 6.131 -15.097 1.00 93.38 83 GLY A N 1
ATOM 652 C CA . GLY A 1 83 ? 3.053 6.512 -15.683 1.00 93.38 83 GLY A CA 1
ATOM 653 C C . GLY A 1 83 ? 4.015 7.211 -14.709 1.00 93.38 83 GLY A C 1
ATOM 654 O O . GLY A 1 83 ? 5.067 7.702 -15.120 1.00 93.38 83 GLY A O 1
ATOM 655 N N . GLY A 1 84 ? 3.687 7.260 -13.414 1.00 95.00 84 GLY A N 1
ATOM 656 C CA . GLY A 1 84 ? 4.538 7.856 -12.396 1.00 95.00 84 GLY A CA 1
ATOM 657 C C . GLY A 1 84 ? 5.881 7.133 -12.257 1.00 95.00 84 GLY A C 1
ATOM 658 O O . GLY A 1 84 ? 5.983 5.909 -12.342 1.00 95.00 84 GLY A O 1
ATOM 659 N N . LYS A 1 85 ? 6.938 7.903 -11.982 1.00 96.25 85 LYS A N 1
ATOM 660 C CA . LYS A 1 85 ? 8.292 7.361 -11.806 1.00 96.25 85 LYS A CA 1
ATOM 661 C C . LYS A 1 85 ? 8.368 6.429 -10.598 1.00 96.25 85 LYS A C 1
ATOM 663 O O . LYS A 1 85 ? 7.795 6.713 -9.542 1.00 96.25 85 LYS A O 1
ATOM 668 N N . HIS A 1 86 ? 9.154 5.365 -10.722 1.00 97.31 86 HIS A N 1
ATOM 669 C CA . HIS A 1 86 ? 9.655 4.644 -9.556 1.00 97.31 86 HIS A CA 1
ATOM 670 C C . HIS A 1 86 ? 10.584 5.551 -8.741 1.00 97.31 86 HIS A C 1
ATOM 672 O O . HIS A 1 86 ? 11.319 6.364 -9.305 1.00 97.31 86 HIS A O 1
ATOM 678 N N . LYS A 1 87 ? 10.547 5.416 -7.415 1.00 96.56 87 LYS A N 1
ATOM 679 C CA . LYS A 1 87 ? 11.516 6.051 -6.511 1.00 96.56 87 LYS A CA 1
ATOM 680 C C . LYS A 1 87 ? 12.331 4.935 -5.852 1.00 96.56 87 LYS A C 1
ATOM 682 O O . LYS A 1 87 ? 12.699 3.966 -6.508 1.00 96.56 87 LYS A O 1
ATOM 687 N N . THR A 1 88 ? 12.575 5.027 -4.546 1.00 96.81 88 THR A N 1
ATOM 688 C CA . THR A 1 88 ? 13.131 3.919 -3.756 1.00 96.81 88 THR A CA 1
ATOM 689 C C . THR A 1 88 ? 12.230 2.678 -3.788 1.00 96.81 88 THR A C 1
ATOM 691 O O . THR A 1 88 ? 12.724 1.557 -3.717 1.00 96.81 88 THR A O 1
ATOM 694 N N . GLY A 1 89 ? 10.914 2.871 -3.897 1.00 97.50 89 GLY A N 1
ATOM 695 C CA . GLY A 1 89 ? 9.925 1.824 -4.125 1.00 97.50 89 GLY A CA 1
ATOM 696 C C . GLY A 1 89 ? 9.267 1.928 -5.510 1.00 97.50 89 GLY A C 1
ATOM 697 O O . GLY A 1 89 ? 9.421 2.936 -6.213 1.00 97.50 89 GLY A O 1
ATOM 698 N N . PRO A 1 90 ? 8.516 0.890 -5.916 1.00 98.06 90 PRO A N 1
ATOM 699 C CA . PRO A 1 90 ? 7.796 0.872 -7.184 1.00 98.06 90 PRO A CA 1
ATOM 700 C C . PRO A 1 90 ? 6.692 1.930 -7.242 1.00 98.06 90 PRO A C 1
ATOM 702 O O . PRO A 1 90 ? 6.156 2.363 -6.220 1.00 98.06 90 PRO A O 1
ATOM 705 N N . ASN A 1 91 ? 6.295 2.278 -8.463 1.00 98.19 91 ASN A N 1
ATOM 706 C CA . ASN A 1 91 ? 5.042 2.988 -8.693 1.00 98.19 91 ASN A CA 1
ATOM 707 C C . ASN A 1 91 ? 3.864 2.050 -8.368 1.00 98.19 91 ASN A C 1
ATOM 709 O O . ASN A 1 91 ? 3.900 0.844 -8.647 1.00 98.19 91 ASN A O 1
ATOM 713 N N . LEU A 1 92 ? 2.850 2.610 -7.717 1.00 98.19 92 LEU A N 1
ATOM 714 C CA . LEU A 1 92 ? 1.713 1.870 -7.193 1.00 98.19 92 LEU A CA 1
ATOM 715 C C . LEU A 1 92 ? 0.483 1.945 -8.096 1.00 98.19 92 LEU A C 1
ATOM 717 O O . LEU A 1 92 ? -0.505 1.327 -7.746 1.00 98.19 92 LEU A O 1
ATOM 721 N N . HIS A 1 93 ? 0.514 2.614 -9.247 1.00 97.94 93 HIS A N 1
ATOM 722 C CA . HIS A 1 93 ? -0.605 2.567 -10.189 1.00 97.94 93 HIS A CA 1
ATOM 723 C C . HIS A 1 93 ? -0.904 1.115 -10.605 1.00 97.94 93 HIS A C 1
ATOM 725 O O . HIS A 1 93 ? 0.019 0.306 -10.795 1.00 97.94 93 HIS A O 1
ATOM 731 N N . GLY A 1 94 ? -2.189 0.772 -10.686 1.00 96.44 94 GLY A N 1
ATOM 732 C CA . GLY A 1 94 ? -2.684 -0.585 -10.894 1.00 96.44 94 GLY A CA 1
ATOM 733 C C . GLY A 1 94 ? -2.286 -1.552 -9.775 1.00 96.44 94 GLY A C 1
ATOM 734 O O . GLY A 1 94 ? -1.922 -2.693 -10.062 1.00 96.44 94 GLY A O 1
ATOM 735 N N . LEU A 1 95 ? -2.238 -1.105 -8.511 1.00 97.25 95 LEU A N 1
ATOM 736 C CA . LEU A 1 95 ? -1.830 -1.962 -7.390 1.00 97.25 95 LEU A CA 1
ATOM 737 C C . LEU A 1 95 ? -2.861 -3.057 -7.114 1.00 97.25 95 LEU A C 1
ATOM 739 O O . LEU A 1 95 ? -2.484 -4.219 -6.976 1.00 97.25 95 LEU A O 1
ATOM 743 N N . ILE A 1 96 ? -4.136 -2.687 -7.007 1.00 96.94 96 ILE A N 1
ATOM 744 C CA . ILE A 1 96 ? -5.214 -3.615 -6.656 1.00 96.94 96 ILE A CA 1
ATOM 745 C C . ILE A 1 96 ? -5.422 -4.620 -7.796 1.00 96.94 96 ILE A C 1
ATOM 747 O O . ILE A 1 96 ? -5.529 -4.245 -8.958 1.00 96.94 96 ILE A O 1
ATOM 751 N N . GLY A 1 97 ? -5.445 -5.910 -7.465 1.00 96.06 97 GLY A N 1
ATOM 752 C CA . GLY A 1 97 ? -5.538 -7.021 -8.416 1.00 96.06 97 GLY A CA 1
ATOM 753 C C . GLY A 1 97 ? -4.199 -7.468 -9.017 1.00 96.06 97 GLY A C 1
ATOM 754 O O . GLY A 1 97 ? -4.127 -8.548 -9.603 1.00 96.06 97 GLY A O 1
ATOM 755 N N . ARG A 1 98 ? -3.112 -6.705 -8.840 1.00 96.81 98 ARG A N 1
ATOM 756 C CA . ARG A 1 98 ? -1.773 -7.086 -9.318 1.00 96.81 98 ARG A CA 1
ATOM 757 C C . ARG A 1 98 ? -1.079 -8.021 -8.328 1.00 96.81 98 ARG A C 1
ATOM 759 O O . ARG A 1 98 ? -1.213 -7.860 -7.113 1.00 96.81 98 ARG A O 1
ATOM 766 N N . LYS A 1 99 ? -0.287 -8.980 -8.824 1.00 97.06 99 LYS A N 1
ATOM 767 C CA . LYS A 1 99 ? 0.534 -9.831 -7.948 1.00 97.06 99 LYS A CA 1
ATOM 768 C C . LYS A 1 99 ? 1.775 -9.094 -7.441 1.00 97.06 99 LYS A C 1
ATOM 770 O O . LYS A 1 99 ? 2.246 -8.121 -8.037 1.00 97.06 99 LYS A O 1
ATOM 775 N N . THR A 1 100 ? 2.332 -9.567 -6.332 1.00 96.31 100 THR A N 1
ATOM 776 C CA . THR A 1 100 ? 3.600 -9.053 -5.795 1.00 96.31 100 THR A CA 1
ATOM 777 C C . THR A 1 100 ? 4.726 -9.106 -6.822 1.00 96.31 100 THR A C 1
ATOM 779 O O . THR A 1 100 ? 4.845 -10.057 -7.590 1.00 96.31 100 THR A O 1
ATOM 782 N N . GLY A 1 101 ? 5.583 -8.085 -6.821 1.00 95.44 101 GLY A N 1
ATOM 783 C CA . GLY A 1 101 ? 6.782 -8.077 -7.654 1.00 95.44 101 GLY A CA 1
ATOM 784 C C . GLY A 1 101 ? 6.571 -7.829 -9.151 1.00 95.44 101 GLY A C 1
ATOM 785 O O . GLY A 1 101 ? 7.469 -8.149 -9.922 1.00 95.44 101 GLY A O 1
ATOM 786 N N . GLN A 1 102 ? 5.421 -7.286 -9.574 1.00 95.75 102 GLN A N 1
ATOM 787 C CA . GLN A 1 102 ? 5.057 -7.178 -11.000 1.00 95.75 102 GLN A CA 1
ATOM 788 C C . GLN A 1 102 ? 4.938 -5.750 -11.560 1.00 95.75 102 GLN A C 1
ATOM 790 O O . GLN A 1 102 ? 4.507 -5.587 -12.698 1.00 95.75 102 GLN A O 1
ATOM 795 N N . ALA A 1 103 ? 5.291 -4.698 -10.811 1.00 95.19 103 ALA A N 1
ATOM 796 C CA . ALA A 1 103 ? 5.320 -3.360 -11.421 1.00 95.19 103 ALA A CA 1
ATOM 797 C C . ALA A 1 103 ? 6.398 -3.312 -12.517 1.00 95.19 103 ALA A C 1
ATOM 799 O O . ALA A 1 103 ? 7.575 -3.546 -12.230 1.00 95.19 103 ALA A O 1
ATOM 800 N N . ALA A 1 104 ? 5.990 -3.026 -13.753 1.00 93.31 104 ALA A N 1
ATOM 801 C CA . ALA A 1 104 ? 6.882 -2.999 -14.905 1.00 93.31 104 ALA A CA 1
ATOM 802 C C . ALA A 1 104 ? 8.004 -1.974 -14.704 1.00 93.31 104 ALA A C 1
ATOM 804 O O . ALA A 1 104 ? 7.734 -0.854 -14.287 1.00 93.31 104 ALA A O 1
ATOM 805 N N . GLY A 1 105 ? 9.248 -2.359 -15.000 1.00 94.50 105 GLY A N 1
ATOM 806 C CA . GLY A 1 105 ? 10.416 -1.479 -14.882 1.00 94.50 105 GLY A CA 1
ATOM 807 C C . GLY A 1 105 ? 11.035 -1.377 -13.481 1.00 94.50 105 GLY A C 1
ATOM 808 O O . GLY A 1 105 ? 12.113 -0.799 -13.351 1.00 94.50 105 GLY A O 1
ATOM 809 N N . PHE A 1 106 ? 10.429 -1.960 -12.438 1.00 97.19 106 PHE A N 1
ATOM 810 C CA . PHE A 1 106 ? 10.999 -1.953 -11.086 1.00 97.19 106 PHE A CA 1
ATOM 811 C C . PHE A 1 106 ? 11.739 -3.255 -10.753 1.00 97.19 106 PHE A C 1
ATOM 813 O O . PHE A 1 106 ? 11.244 -4.355 -10.998 1.00 97.19 106 PHE A O 1
ATOM 820 N N . VAL A 1 107 ? 12.907 -3.141 -10.115 1.00 96.31 107 VAL A N 1
ATOM 821 C CA . VAL A 1 107 ? 13.705 -4.298 -9.682 1.00 96.31 107 VAL A CA 1
ATOM 822 C C . VAL A 1 107 ? 13.297 -4.727 -8.272 1.00 96.31 107 VAL A C 1
ATOM 824 O O . VAL A 1 107 ? 13.605 -4.067 -7.281 1.00 96.31 107 VAL A O 1
ATOM 827 N N . TYR A 1 108 ? 12.622 -5.869 -8.174 1.00 96.94 108 TYR A N 1
ATOM 828 C CA . TYR A 1 108 ? 12.171 -6.441 -6.904 1.00 96.94 108 TYR A CA 1
ATOM 829 C C . TYR A 1 108 ? 13.168 -7.432 -6.298 1.00 96.94 108 TYR A C 1
ATOM 831 O O . TYR A 1 108 ? 13.944 -8.074 -7.005 1.00 96.94 108 TYR A O 1
ATOM 839 N N . THR A 1 109 ? 13.091 -7.625 -4.977 1.00 96.06 109 THR A N 1
ATOM 840 C CA . THR A 1 109 ? 13.756 -8.758 -4.321 1.00 96.06 109 THR A CA 1
ATOM 841 C C . THR A 1 109 ? 13.103 -10.077 -4.714 1.00 96.06 109 THR A C 1
ATOM 843 O O . THR A 1 109 ? 11.902 -10.125 -4.997 1.00 96.06 109 THR A O 1
ATOM 846 N N . ASP A 1 110 ? 13.871 -11.166 -4.663 1.00 96.44 110 ASP A N 1
ATOM 847 C CA . ASP A 1 110 ? 13.344 -12.507 -4.937 1.00 96.44 110 ASP A CA 1
ATOM 848 C C . ASP A 1 110 ? 12.205 -12.874 -3.989 1.00 96.44 110 ASP A C 1
ATOM 850 O O . ASP A 1 110 ? 11.201 -13.410 -4.438 1.00 96.44 110 ASP A O 1
ATOM 854 N N . ALA A 1 111 ? 12.291 -12.456 -2.723 1.00 96.06 111 ALA A N 1
ATOM 855 C CA . ALA A 1 111 ? 11.218 -12.617 -1.747 1.00 96.06 111 ALA A CA 1
ATOM 856 C C . ALA A 1 111 ? 9.892 -11.957 -2.168 1.00 96.06 111 ALA A C 1
ATOM 858 O O . ALA A 1 111 ? 8.821 -12.516 -1.950 1.00 96.06 111 ALA A O 1
ATOM 859 N N . ASN A 1 112 ? 9.939 -10.758 -2.760 1.00 95.56 112 ASN A N 1
ATOM 860 C CA . ASN A 1 112 ? 8.721 -10.073 -3.195 1.00 95.56 112 ASN A CA 1
ATOM 861 C C . ASN A 1 112 ? 8.142 -10.742 -4.452 1.00 95.56 112 ASN A C 1
ATOM 863 O O . ASN A 1 112 ? 6.938 -10.962 -4.529 1.00 95.56 112 ASN A O 1
ATOM 867 N N . LYS A 1 113 ? 9.000 -11.151 -5.396 1.00 95.44 113 LYS A N 1
ATOM 868 C CA . LYS A 1 113 ? 8.576 -11.899 -6.592 1.00 95.44 113 LYS A CA 1
ATOM 869 C C . LYS A 1 113 ? 7.965 -13.261 -6.232 1.00 95.44 113 LYS A C 1
ATOM 871 O O . LYS A 1 113 ? 6.933 -13.625 -6.785 1.00 95.44 113 LYS A O 1
ATOM 876 N N . SER A 1 114 ? 8.562 -13.994 -5.291 1.00 95.81 114 SER A N 1
ATOM 877 C CA . SER A 1 114 ? 8.148 -15.360 -4.940 1.00 95.81 114 SER A CA 1
ATOM 878 C C . SER A 1 114 ? 6.917 -15.437 -4.039 1.00 95.81 114 SER A C 1
ATOM 880 O O . SER A 1 114 ? 6.237 -16.460 -4.047 1.00 95.81 114 SER A O 1
ATOM 882 N N . LYS A 1 115 ? 6.591 -14.374 -3.285 1.00 95.88 115 LYS A N 1
ATOM 883 C CA . LYS A 1 115 ? 5.432 -14.365 -2.373 1.00 95.88 115 LYS A CA 1
ATOM 884 C C . LYS A 1 115 ? 4.116 -14.694 -3.090 1.00 95.88 115 LYS A C 1
ATOM 886 O O . LYS A 1 115 ? 3.241 -15.298 -2.478 1.00 95.88 115 LYS A O 1
ATOM 891 N N . GLY A 1 116 ? 3.976 -14.292 -4.355 1.00 93.38 116 GLY A N 1
ATOM 892 C CA . GLY A 1 116 ? 2.898 -14.717 -5.253 1.00 93.38 116 GLY A CA 1
ATOM 893 C C . GLY A 1 116 ? 1.477 -14.303 -4.853 1.00 93.38 116 GLY A C 1
ATOM 894 O O . GLY A 1 116 ? 0.524 -14.777 -5.470 1.00 93.38 116 GLY A O 1
ATOM 895 N N . ILE A 1 117 ? 1.308 -13.436 -3.848 1.00 96.25 117 ILE A N 1
ATOM 896 C CA . ILE A 1 117 ? -0.018 -12.970 -3.428 1.00 96.25 117 ILE A CA 1
ATOM 897 C C . ILE A 1 117 ? -0.555 -11.922 -4.402 1.00 96.25 117 ILE A C 1
ATOM 899 O O . ILE A 1 117 ? 0.209 -11.202 -5.048 1.00 96.25 117 ILE A O 1
ATOM 903 N N . THR A 1 118 ? -1.877 -11.817 -4.468 1.00 97.69 118 THR A N 1
ATOM 904 C CA . THR A 1 118 ? -2.566 -10.749 -5.197 1.00 97.69 118 THR A CA 1
ATOM 905 C C . THR A 1 118 ? -2.911 -9.636 -4.225 1.00 97.69 118 THR A C 1
ATOM 907 O O . THR A 1 118 ? -3.477 -9.916 -3.171 1.00 97.69 118 THR A O 1
ATOM 910 N N . TRP A 1 119 ? -2.585 -8.392 -4.568 1.00 97.81 119 TRP A N 1
ATOM 911 C CA . TRP A 1 119 ? -2.925 -7.248 -3.732 1.00 97.81 119 TRP A CA 1
ATOM 912 C C . TRP A 1 119 ? -4.423 -6.956 -3.786 1.00 97.81 119 TRP A C 1
ATOM 914 O O . TRP A 1 119 ? -4.995 -6.720 -4.845 1.00 97.81 119 TRP A O 1
ATOM 924 N N . ASN A 1 120 ? -5.055 -6.960 -2.624 1.00 96.62 120 ASN A N 1
ATOM 925 C CA . ASN A 1 120 ? -6.449 -6.599 -2.389 1.00 96.62 120 ASN A CA 1
ATOM 926 C C . ASN A 1 120 ? -6.569 -5.988 -0.982 1.00 96.62 120 ASN A C 1
ATOM 928 O O . ASN A 1 120 ? -5.565 -5.899 -0.267 1.00 96.62 120 ASN A O 1
ATOM 932 N N . LYS A 1 121 ? -7.781 -5.584 -0.581 1.00 96.00 121 LYS A N 1
ATOM 933 C CA . LYS A 1 121 ? -8.043 -4.967 0.729 1.00 96.00 121 LYS A CA 1
ATOM 934 C C . LYS A 1 121 ? -7.448 -5.789 1.885 1.00 96.00 121 LYS A C 1
ATOM 936 O O . LYS A 1 121 ? -6.685 -5.257 2.689 1.00 96.00 121 LYS A O 1
ATOM 941 N N . ASP A 1 122 ? -7.704 -7.095 1.917 1.00 96.25 122 ASP A N 1
ATOM 942 C CA . ASP A 1 122 ? -7.307 -7.977 3.025 1.00 96.25 122 ASP A CA 1
ATOM 943 C C . ASP A 1 122 ? -5.795 -8.230 3.078 1.00 96.25 122 ASP A C 1
ATOM 945 O O . ASP A 1 122 ? -5.155 -8.119 4.127 1.00 96.25 122 ASP A O 1
ATOM 949 N N . THR A 1 123 ? -5.186 -8.536 1.932 1.00 97.31 123 THR A N 1
ATOM 950 C CA . THR A 1 123 ? -3.740 -8.798 1.852 1.00 97.31 123 THR A CA 1
ATOM 951 C C . THR A 1 123 ? -2.926 -7.547 2.154 1.00 97.31 123 THR A C 1
ATOM 953 O O . THR A 1 123 ? -1.915 -7.641 2.855 1.00 97.31 123 THR A O 1
ATOM 956 N N . LEU A 1 124 ? -3.376 -6.371 1.699 1.00 97.81 124 LEU A N 1
A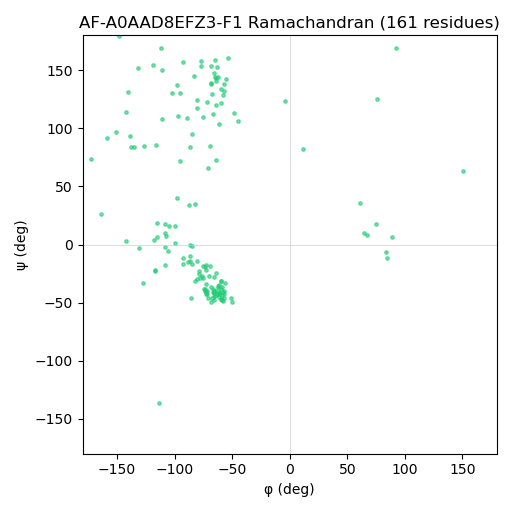TOM 957 C CA . LEU A 1 124 ? -2.756 -5.095 2.053 1.00 97.81 124 LEU A CA 1
ATOM 958 C C . LEU A 1 124 ? -2.911 -4.800 3.543 1.00 97.81 124 LEU A C 1
ATOM 960 O O . LEU A 1 124 ? -1.950 -4.357 4.170 1.00 97.81 124 LEU A O 1
ATOM 964 N N . PHE A 1 125 ? -4.070 -5.088 4.131 1.00 97.94 125 PHE A N 1
ATOM 965 C CA . PHE A 1 125 ? -4.304 -4.857 5.553 1.00 97.94 125 PHE A CA 1
ATOM 966 C C . PHE A 1 125 ? -3.358 -5.661 6.444 1.00 97.94 125 PHE A C 1
ATOM 968 O O . PHE A 1 125 ? -2.797 -5.116 7.395 1.00 97.94 125 PHE A O 1
ATOM 975 N N . ILE A 1 126 ? -3.107 -6.926 6.105 1.00 97.31 126 ILE A N 1
ATOM 976 C CA . ILE A 1 126 ? -2.147 -7.757 6.844 1.00 97.31 126 ILE A CA 1
ATOM 977 C C . ILE A 1 126 ? -0.707 -7.308 6.546 1.00 97.31 126 ILE A C 1
ATOM 979 O O . ILE A 1 126 ? 0.119 -7.193 7.452 1.00 97.31 126 ILE A O 1
ATOM 983 N N . TYR A 1 127 ? -0.389 -7.017 5.282 1.00 98.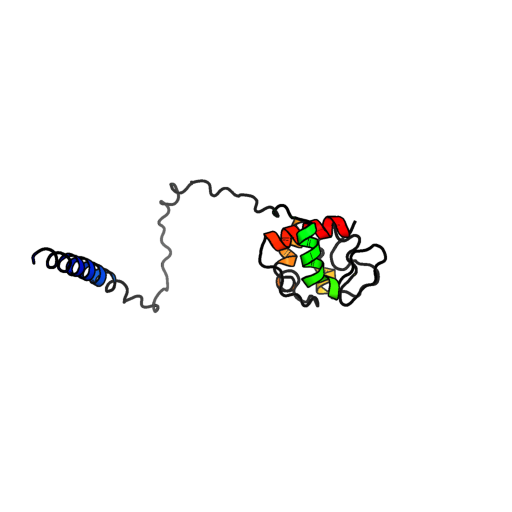00 127 TYR A N 1
ATOM 984 C CA . TYR A 1 127 ? 0.954 -6.603 4.871 1.00 98.00 127 TYR A CA 1
ATOM 985 C C . TYR A 1 127 ? 1.408 -5.302 5.540 1.00 98.00 127 TYR A C 1
ATOM 987 O O . TYR A 1 127 ? 2.538 -5.217 6.030 1.00 98.00 127 TYR A O 1
ATOM 995 N N . LEU A 1 128 ? 0.530 -4.298 5.580 1.00 98.12 128 LEU A N 1
ATOM 996 C CA . LEU A 1 128 ? 0.834 -2.970 6.110 1.00 98.12 128 LEU A CA 1
ATOM 997 C C . LEU A 1 128 ? 1.041 -2.970 7.624 1.00 98.12 128 LEU A C 1
ATOM 999 O O . LEU A 1 128 ? 1.666 -2.043 8.134 1.00 98.12 128 LEU A O 1
ATOM 1003 N N . GLU A 1 129 ? 0.579 -3.991 8.349 1.00 98.12 129 GLU A N 1
ATOM 1004 C CA . GLU A 1 129 ? 0.865 -4.132 9.777 1.00 98.12 129 GLU A CA 1
ATOM 1005 C C . GLU A 1 129 ? 2.352 -4.370 10.046 1.00 98.12 129 GLU A C 1
ATOM 1007 O O . GLU A 1 129 ? 2.923 -3.761 10.952 1.00 98.12 129 GLU A O 1
ATOM 1012 N N . ASN A 1 130 ? 2.982 -5.246 9.259 1.00 97.75 130 ASN A N 1
ATOM 1013 C CA . ASN A 1 130 ? 4.407 -5.540 9.366 1.00 97.75 130 ASN A CA 1
ATOM 1014 C C . ASN A 1 130 ? 4.949 -6.149 8.055 1.00 97.75 130 ASN A C 1
ATOM 1016 O O . ASN A 1 130 ? 4.971 -7.378 7.900 1.00 97.75 130 ASN A O 1
ATOM 1020 N N . PRO A 1 131 ? 5.464 -5.316 7.131 1.00 97.38 131 PRO A N 1
ATOM 1021 C CA . PRO A 1 131 ? 5.936 -5.783 5.829 1.00 97.38 131 PRO A CA 1
ATOM 1022 C C . PRO A 1 131 ? 7.064 -6.810 5.902 1.00 97.38 131 PRO A C 1
ATOM 1024 O O . PRO A 1 131 ? 7.083 -7.755 5.115 1.00 97.38 131 PRO A O 1
ATOM 1027 N N . LYS A 1 132 ? 7.997 -6.647 6.851 1.00 96.56 132 LYS A N 1
ATOM 1028 C CA . LYS A 1 132 ? 9.137 -7.562 7.020 1.00 96.56 132 LYS A CA 1
ATOM 1029 C C . LYS A 1 132 ? 8.698 -8.938 7.507 1.00 96.56 132 LYS A C 1
ATOM 1031 O O . LYS A 1 132 ? 9.273 -9.935 7.084 1.00 96.56 132 LYS A O 1
ATOM 1036 N N . LYS A 1 133 ? 7.683 -8.998 8.375 1.00 96.81 133 LYS A N 1
ATOM 1037 C CA . LYS A 1 133 ? 7.100 -10.266 8.834 1.00 96.81 133 LYS A CA 1
ATOM 1038 C C . LYS A 1 133 ? 6.283 -10.933 7.728 1.00 96.81 133 LYS A C 1
ATOM 1040 O O . LYS A 1 133 ? 6.343 -12.147 7.576 1.00 96.81 133 LYS A O 1
ATOM 1045 N N . TYR A 1 134 ? 5.531 -10.149 6.957 1.00 97.06 134 TYR A N 1
ATOM 1046 C CA . TYR A 1 134 ? 4.658 -10.685 5.915 1.00 97.06 134 TYR A CA 1
ATOM 1047 C C . TYR A 1 134 ? 5.428 -11.166 4.672 1.00 97.06 134 TYR A C 1
ATOM 1049 O O . TYR A 1 134 ? 5.089 -12.207 4.100 1.00 97.06 134 TYR A O 1
ATOM 1057 N N . ILE A 1 135 ? 6.487 -10.448 4.276 1.00 97.00 135 ILE A N 1
ATOM 1058 C CA . ILE A 1 135 ? 7.416 -10.825 3.196 1.00 97.00 135 ILE A CA 1
ATOM 1059 C C . ILE A 1 135 ? 8.856 -10.797 3.739 1.00 97.00 135 ILE A C 1
ATOM 1061 O O . ILE A 1 135 ? 9.561 -9.791 3.582 1.00 97.00 135 ILE A O 1
ATOM 1065 N N . PRO A 1 136 ? 9.319 -11.886 4.379 1.00 97.00 136 PRO A N 1
ATOM 1066 C CA . PRO A 1 136 ? 10.698 -11.993 4.847 1.00 97.00 136 PRO A CA 1
ATOM 1067 C C . PRO A 1 136 ? 11.689 -11.823 3.690 1.00 97.00 136 PRO A C 1
ATOM 1069 O O . PRO A 1 136 ? 11.552 -12.467 2.657 1.00 97.00 136 PRO A O 1
ATOM 1072 N N . GLY A 1 137 ? 12.673 -10.931 3.841 1.00 94.94 137 GLY A N 1
ATOM 1073 C CA . GLY A 1 137 ? 13.628 -10.595 2.773 1.00 94.94 137 GLY A CA 1
ATOM 1074 C C . GLY A 1 137 ? 13.188 -9.452 1.845 1.00 94.94 137 GLY A C 1
ATOM 1075 O O . GLY A 1 137 ? 13.864 -9.155 0.857 1.00 94.94 137 GLY A O 1
ATOM 1076 N N . THR A 1 138 ? 12.074 -8.771 2.140 1.00 96.06 138 THR A N 1
ATOM 1077 C CA . THR A 1 138 ? 11.747 -7.498 1.480 1.00 96.06 138 THR A CA 1
ATOM 1078 C C . THR A 1 138 ? 12.778 -6.411 1.807 1.00 96.06 138 THR A C 1
ATOM 1080 O O . THR A 1 138 ? 13.219 -6.277 2.949 1.00 96.06 138 THR A O 1
ATOM 1083 N N . LYS A 1 139 ? 13.128 -5.591 0.808 1.00 95.06 139 LYS A N 1
ATOM 1084 C CA . LYS A 1 139 ? 13.974 -4.393 0.976 1.00 95.06 139 LYS A CA 1
ATOM 1085 C C . LYS A 1 139 ? 13.183 -3.148 1.395 1.00 95.06 139 LYS A C 1
ATOM 1087 O O . LYS A 1 139 ? 13.778 -2.097 1.605 1.00 95.06 139 LYS A O 1
ATOM 1092 N N . MET A 1 140 ? 11.858 -3.243 1.536 1.00 96.50 140 MET A N 1
ATOM 1093 C CA . MET A 1 140 ? 11.046 -2.129 2.028 1.00 96.50 140 MET A CA 1
ATOM 1094 C C . MET A 1 140 ? 11.378 -1.837 3.498 1.00 96.50 140 MET A C 1
ATOM 1096 O O . MET A 1 140 ? 11.069 -2.628 4.393 1.00 96.50 140 MET A O 1
ATOM 1100 N N . ILE A 1 141 ? 11.986 -0.678 3.751 1.00 95.25 141 ILE A N 1
ATOM 1101 C CA . ILE A 1 141 ? 12.278 -0.197 5.103 1.00 95.25 141 ILE A CA 1
ATOM 1102 C C . ILE A 1 141 ? 11.047 0.549 5.620 1.00 95.25 141 ILE A C 1
ATOM 1104 O O . ILE A 1 141 ? 10.937 1.765 5.511 1.00 95.25 141 ILE A O 1
ATOM 1108 N N . PHE A 1 142 ? 10.097 -0.206 6.165 1.00 97.06 142 PHE A N 1
ATOM 1109 C CA . PHE A 1 142 ? 8.902 0.340 6.797 1.00 97.06 142 PHE A CA 1
ATOM 1110 C C . PHE A 1 142 ? 8.563 -0.460 8.053 1.00 97.06 142 PHE A C 1
ATOM 1112 O O . PHE A 1 142 ? 8.545 -1.690 8.023 1.00 97.06 142 PHE A O 1
ATOM 1119 N N . ALA A 1 143 ? 8.316 0.238 9.163 1.00 96.25 143 ALA A N 1
ATOM 1120 C CA . ALA A 1 143 ? 8.003 -0.392 10.447 1.00 96.25 143 ALA A CA 1
ATOM 1121 C C . ALA A 1 143 ? 6.592 -1.009 10.489 1.00 96.25 143 ALA A C 1
ATOM 1123 O O . ALA A 1 143 ? 6.326 -1.846 11.348 1.00 96.25 143 ALA A O 1
ATOM 1124 N N . GLY A 1 144 ? 5.718 -0.605 9.561 1.00 97.06 144 GLY A N 1
ATOM 1125 C CA . GLY A 1 144 ? 4.307 -0.967 9.546 1.00 97.06 144 GLY A CA 1
ATOM 1126 C C . GLY A 1 144 ? 3.414 0.041 10.277 1.00 97.06 144 GLY A C 1
ATOM 1127 O O . GLY A 1 144 ? 3.884 0.943 10.975 1.00 97.06 144 GLY A O 1
ATOM 1128 N N . LEU A 1 145 ? 2.107 -0.120 10.098 1.00 97.62 145 LEU A N 1
ATOM 1129 C CA . LEU A 1 145 ? 1.038 0.651 10.728 1.00 97.62 145 LEU A CA 1
ATOM 1130 C C . LEU A 1 145 ? 0.301 -0.264 11.701 1.00 97.62 145 LEU A C 1
ATOM 1132 O O . LEU A 1 145 ? -0.414 -1.171 11.284 1.00 97.62 145 LEU A O 1
ATOM 1136 N N . ARG A 1 146 ? 0.478 -0.056 13.008 1.00 96.31 146 ARG A N 1
ATOM 1137 C CA . ARG A 1 146 ? -0.096 -0.947 14.035 1.00 96.31 146 ARG A CA 1
ATOM 1138 C C . ARG A 1 146 ? -1.588 -0.734 14.256 1.00 96.31 146 ARG A C 1
ATOM 1140 O O . ARG A 1 146 ? -2.265 -1.656 14.692 1.00 96.31 146 ARG A O 1
ATOM 1147 N N . LYS A 1 147 ? -2.094 0.473 13.998 1.00 97.00 147 LYS A N 1
ATOM 1148 C CA . LYS A 1 147 ? -3.505 0.782 14.222 1.00 97.00 147 LYS A CA 1
ATOM 1149 C C . LYS A 1 147 ? -4.340 0.259 13.048 1.00 97.00 147 LYS A C 1
ATOM 1151 O O . LYS A 1 147 ? -4.089 0.682 11.920 1.00 97.00 147 LYS A O 1
ATOM 1156 N N . PRO A 1 148 ? -5.354 -0.589 13.300 1.00 96.94 148 PRO A N 1
ATOM 1157 C CA . PRO A 1 148 ? -6.270 -1.075 12.270 1.00 96.94 148 PRO A CA 1
ATOM 1158 C C . PRO A 1 148 ? -6.878 0.046 11.423 1.00 96.94 148 PRO A C 1
ATOM 1160 O O . PRO A 1 148 ? -6.843 -0.030 10.200 1.00 96.94 148 PRO A O 1
ATOM 1163 N N . GLN A 1 149 ? -7.350 1.124 12.059 1.00 97.88 149 GLN A N 1
ATOM 1164 C CA . GLN A 1 149 ? -7.988 2.230 11.343 1.00 97.88 149 GLN A CA 1
ATOM 1165 C C . GLN A 1 149 ? -7.024 2.960 10.399 1.00 97.88 149 GLN A C 1
ATOM 1167 O O . GLN A 1 149 ? -7.385 3.252 9.270 1.00 97.88 149 GLN A O 1
ATOM 1172 N N . GLU A 1 150 ? -5.769 3.184 10.806 1.00 98.12 150 GLU A N 1
ATOM 1173 C CA . GLU A 1 150 ? -4.766 3.822 9.937 1.00 98.12 150 GLU A CA 1
ATOM 1174 C C . GLU A 1 150 ? -4.484 2.974 8.686 1.00 98.12 150 GLU A C 1
ATOM 1176 O O . GLU A 1 150 ? -4.279 3.511 7.598 1.00 98.12 150 GLU A O 1
ATOM 1181 N N . ARG A 1 151 ? -4.501 1.640 8.821 1.00 98.44 151 ARG A N 1
ATOM 1182 C CA . ARG A 1 151 ? -4.384 0.731 7.673 1.00 98.44 151 ARG A CA 1
ATOM 1183 C C . ARG A 1 151 ? -5.609 0.813 6.769 1.00 98.44 151 ARG A C 1
ATOM 1185 O O . ARG A 1 151 ? -5.435 0.909 5.561 1.00 98.44 151 ARG A O 1
ATOM 1192 N N . ALA A 1 152 ? -6.810 0.788 7.343 1.00 98.31 152 ALA A N 1
ATOM 1193 C CA . ALA A 1 152 ? -8.059 0.900 6.593 1.00 98.31 152 ALA A CA 1
ATOM 1194 C C . ALA A 1 152 ? -8.128 2.218 5.804 1.00 98.31 152 ALA A C 1
ATOM 1196 O O . ALA A 1 152 ? -8.364 2.192 4.599 1.00 98.31 152 ALA A O 1
ATOM 1197 N N . ASP A 1 153 ? -7.823 3.346 6.452 1.00 98.62 153 ASP A N 1
ATOM 1198 C CA . ASP A 1 153 ? -7.779 4.674 5.833 1.00 98.62 153 ASP A CA 1
ATOM 1199 C C . ASP A 1 153 ? -6.775 4.708 4.667 1.00 98.62 153 ASP A C 1
ATOM 1201 O O . ASP A 1 153 ? -7.107 5.138 3.560 1.00 98.62 153 ASP A O 1
ATOM 1205 N N . LEU A 1 154 ? -5.550 4.201 4.877 1.00 98.56 154 LEU A N 1
ATOM 1206 C CA . LEU A 1 154 ? -4.533 4.142 3.820 1.00 98.56 154 LEU A CA 1
ATOM 1207 C C . LEU A 1 154 ? -4.978 3.276 2.638 1.00 98.56 154 LEU A C 1
ATOM 1209 O O . LEU A 1 154 ? -4.753 3.657 1.492 1.00 98.56 154 LEU A O 1
ATOM 1213 N N . ILE A 1 155 ? -5.588 2.122 2.902 1.00 98.25 155 ILE A N 1
ATOM 1214 C CA . ILE A 1 155 ? -6.064 1.219 1.849 1.00 98.25 155 ILE A CA 1
ATOM 1215 C C . ILE A 1 155 ? -7.182 1.881 1.049 1.00 98.25 155 ILE A C 1
ATOM 1217 O O . ILE A 1 155 ? -7.105 1.865 -0.174 1.00 98.25 155 ILE A O 1
ATOM 1221 N N . ALA A 1 156 ? -8.137 2.541 1.710 1.00 98.31 156 ALA A N 1
ATOM 1222 C CA . ALA A 1 156 ? -9.201 3.283 1.033 1.00 98.31 156 ALA A CA 1
ATOM 1223 C C . ALA A 1 156 ? -8.638 4.360 0.088 1.00 98.31 156 ALA A C 1
ATOM 1225 O O . ALA A 1 156 ? -9.112 4.514 -1.037 1.00 98.31 156 ALA A O 1
ATOM 1226 N N . TYR A 1 157 ? -7.581 5.067 0.504 1.00 98.50 157 TYR A N 1
ATOM 1227 C CA . TYR A 1 157 ? -6.875 5.999 -0.378 1.00 98.50 157 TYR A CA 1
ATOM 1228 C C . TYR A 1 157 ? -6.176 5.291 -1.546 1.00 98.50 157 TYR A C 1
ATOM 1230 O O . TYR A 1 157 ? -6.317 5.718 -2.689 1.00 98.50 157 TYR A O 1
ATOM 1238 N N . LEU A 1 158 ? -5.430 4.212 -1.288 1.00 98.12 158 LEU A N 1
ATOM 1239 C CA . LEU A 1 158 ? -4.713 3.477 -2.336 1.00 98.12 158 LEU A CA 1
ATOM 1240 C C . LEU A 1 158 ? -5.676 2.893 -3.375 1.00 98.12 158 LEU A C 1
ATOM 1242 O O . LEU A 1 158 ? -5.402 2.985 -4.568 1.00 98.12 158 LEU A O 1
ATOM 1246 N N . GLU A 1 159 ? -6.814 2.349 -2.952 1.00 97.06 159 GLU A N 1
ATOM 1247 C CA . GLU A 1 159 ? -7.852 1.831 -3.849 1.00 97.06 159 GLU A CA 1
ATOM 1248 C C . GLU A 1 159 ? -8.400 2.901 -4.793 1.00 97.06 159 GLU A C 1
ATOM 1250 O O . GLU A 1 159 ? -8.784 2.570 -5.909 1.00 97.06 159 GLU A O 1
ATOM 1255 N N . GLN A 1 160 ? -8.435 4.168 -4.377 1.00 97.00 160 GLN A N 1
ATOM 1256 C CA . GLN A 1 160 ? -8.884 5.281 -5.216 1.00 97.00 160 GLN A CA 1
ATOM 1257 C C . GLN A 1 160 ? -7.756 5.843 -6.084 1.00 97.00 160 GLN A C 1
ATOM 1259 O O . GLN A 1 160 ? -7.945 6.051 -7.278 1.00 97.00 160 GLN A O 1
ATOM 1264 N N . ALA A 1 161 ? -6.585 6.070 -5.490 1.00 97.00 161 ALA A N 1
ATOM 1265 C CA . ALA A 1 161 ? -5.474 6.779 -6.117 1.00 97.00 161 ALA A CA 1
ATOM 1266 C C . ALA A 1 161 ? -4.636 5.914 -7.067 1.00 97.00 161 ALA A C 1
ATOM 1268 O O . ALA A 1 161 ? -3.819 6.447 -7.808 1.00 97.00 161 ALA A O 1
ATOM 1269 N N . THR A 1 162 ? -4.792 4.588 -7.018 1.00 96.25 162 THR A N 1
ATOM 1270 C CA . THR A 1 162 ? -4.024 3.654 -7.858 1.00 96.25 162 THR A CA 1
ATOM 1271 C C . THR A 1 162 ? -4.843 3.000 -8.964 1.00 96.25 162 THR A C 1
ATOM 1273 O O . THR A 1 162 ? -4.354 2.056 -9.585 1.00 96.25 162 THR A O 1
ATOM 1276 N N . LYS A 1 163 ? -6.071 3.469 -9.202 1.00 90.31 163 LYS A N 1
ATOM 1277 C CA . LYS A 1 163 ? -6.864 3.042 -10.360 1.00 90.31 163 LYS A CA 1
ATOM 1278 C C . LYS A 1 163 ? -6.219 3.488 -11.662 1.00 90.31 163 LYS A C 1
ATOM 1280 O O . LYS A 1 163 ? -5.533 4.535 -11.646 1.00 90.31 163 LYS A O 1
#

Mean predicted aligned error: 15.05 Å

Organism: Diploptera punctata (NCBI:txid6984)

Nearest PDB structures (foldseek):
  6n1o-assembly4_C  TM=1.004E+00  e=3.286E-19  Rattus norvegicus
  5c9m-assembly1_A  TM=1.003E+00  e=5.297E-19  Rattus norvegicus
  3zoo-assembly2_B  TM=1.004E+00  e=1.807E-18  Homo sapiens
  3zcf-assembly2_B  TM=1.004E+00  e=2.218E-18  Homo sapiens
  7mri-assembly3_E  TM=9.990E-01  e=1.157E-16  Saccharomyces cerevisiae S288C

pLDDT: mean 80.77, std 22.17, range [37.62, 98.62]

Foldseek 3Di:
DPPPPPPPPVVVVVVVVVVVVVVPPPDDDPPDDDDDDDDDPPDPPPPPPDPDPPPPAQDAAAQVLLVVLCVVAPVQQEAQDDVDDGHVHAYCAVQAQDAFPPRPPDDFDPLRVPLGDGDDLVLQLVCQQDVCVSRPPGPDPHRHDNDSHNSNHNRVNSVVRRD

Radius of gyration: 28.36 Å; Cα contacts (8 Å, |Δi|>4): 193; chains: 1; bounding box: 36×57×86 Å